Protein AF-W4IWW9-F1 (afdb_monomer_lite)

Structure (mmCIF, N/CA/C/O backbone):
data_AF-W4IWW9-F1
#
_entry.id   AF-W4IWW9-F1
#
loop_
_atom_site.group_PDB
_atom_site.id
_atom_site.type_symbol
_atom_site.label_atom_id
_atom_site.label_alt_id
_atom_site.label_comp_id
_atom_site.label_asym_id
_atom_site.label_entity_id
_atom_site.label_seq_id
_atom_site.pdbx_PDB_ins_code
_atom_site.Cartn_x
_atom_site.Cartn_y
_atom_site.Cartn_z
_atom_site.occupancy
_atom_site.B_iso_or_equiv
_atom_site.auth_seq_id
_atom_site.auth_comp_id
_atom_site.auth_asym_id
_atom_site.auth_atom_id
_atom_site.pdbx_PDB_model_num
ATOM 1 N N . MET A 1 1 ? 16.014 30.188 40.193 1.00 45.78 1 MET A N 1
ATOM 2 C CA . MET A 1 1 ? 16.071 28.795 39.683 1.00 45.78 1 MET A CA 1
ATOM 3 C C . MET A 1 1 ? 14.710 28.404 39.097 1.00 45.78 1 MET A C 1
ATOM 5 O O . MET A 1 1 ? 13.959 27.684 39.735 1.00 45.78 1 MET A O 1
ATOM 9 N N . ALA A 1 2 ? 14.346 28.918 37.915 1.00 53.25 2 ALA A N 1
ATOM 10 C CA . ALA A 1 2 ? 13.016 28.693 37.319 1.00 53.25 2 ALA A CA 1
ATOM 11 C C . ALA A 1 2 ? 13.058 28.384 35.808 1.00 53.25 2 ALA A C 1
ATOM 13 O O . ALA A 1 2 ? 12.044 28.489 35.130 1.00 53.25 2 ALA A O 1
ATOM 14 N N . SER A 1 3 ? 14.215 27.979 35.272 1.00 52.59 3 SER A N 1
ATOM 15 C CA . SER A 1 3 ? 14.415 27.874 33.815 1.00 52.59 3 SER A CA 1
ATOM 16 C C . SER A 1 3 ? 14.440 26.439 33.269 1.00 52.59 3 SER A C 1
ATOM 18 O O . SER A 1 3 ? 14.481 26.256 32.060 1.00 52.59 3 SER A O 1
ATOM 20 N N . HIS A 1 4 ? 14.353 25.405 34.118 1.00 51.16 4 HIS A N 1
ATOM 21 C CA . HIS A 1 4 ? 14.429 23.997 33.677 1.00 51.16 4 HIS A CA 1
ATOM 22 C C . HIS A 1 4 ? 13.073 23.324 33.386 1.00 51.16 4 HIS A C 1
ATOM 24 O O . HIS A 1 4 ? 13.052 22.218 32.852 1.00 51.16 4 HIS A O 1
ATOM 30 N N . LYS A 1 5 ? 11.932 23.963 33.691 1.00 45.62 5 LYS A N 1
ATOM 31 C CA . LYS A 1 5 ? 10.599 23.359 33.472 1.00 45.62 5 LYS A CA 1
ATOM 32 C C . LYS A 1 5 ? 10.054 23.525 32.046 1.00 45.62 5 LYS A C 1
ATOM 34 O O . LYS A 1 5 ? 9.232 22.722 31.624 1.00 45.62 5 LYS A O 1
ATOM 39 N N . ILE A 1 6 ? 10.534 24.510 31.284 1.00 50.16 6 ILE A N 1
ATOM 40 C CA . ILE A 1 6 ? 10.078 24.767 29.902 1.00 50.16 6 ILE A CA 1
ATOM 41 C C . ILE A 1 6 ? 10.742 23.819 28.894 1.00 50.16 6 ILE A C 1
ATOM 43 O O . ILE A 1 6 ? 10.104 23.386 27.939 1.0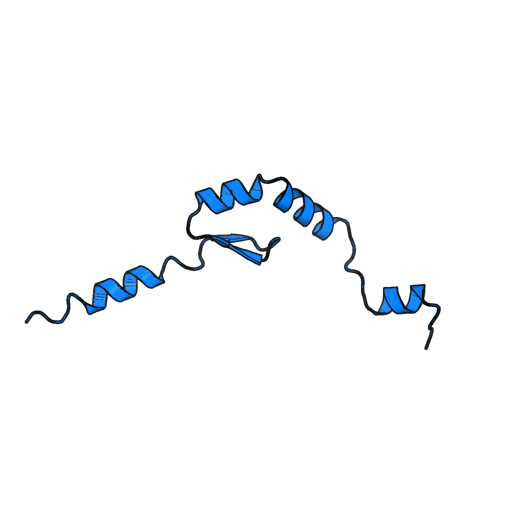0 50.16 6 ILE A O 1
ATOM 47 N N . PHE A 1 7 ? 11.990 23.415 29.141 1.00 38.22 7 PHE A N 1
ATOM 48 C CA . PHE A 1 7 ? 12.738 22.564 28.211 1.00 38.22 7 PHE A CA 1
ATOM 49 C C . PHE A 1 7 ? 12.243 21.107 28.191 1.00 38.22 7 PHE A C 1
ATOM 51 O O . PHE A 1 7 ? 12.295 20.442 27.160 1.00 38.22 7 PHE A O 1
ATOM 58 N N . PHE A 1 8 ? 11.693 20.615 29.306 1.00 39.25 8 PHE A N 1
ATOM 59 C CA . PHE A 1 8 ? 11.180 19.244 29.398 1.00 39.25 8 PHE A CA 1
ATOM 60 C C . PHE A 1 8 ? 9.790 19.072 28.761 1.00 39.25 8 PHE A C 1
ATOM 62 O O . PHE A 1 8 ? 9.430 17.975 28.340 1.00 39.25 8 PHE A O 1
ATOM 69 N N . PHE A 1 9 ? 9.019 20.157 28.638 1.00 38.00 9 PHE A N 1
ATOM 70 C CA . PHE A 1 9 ? 7.683 20.121 28.037 1.00 38.00 9 PHE A CA 1
ATOM 71 C C . PHE A 1 9 ? 7.738 20.005 26.503 1.00 38.00 9 PHE A C 1
ATOM 73 O O . PHE A 1 9 ? 6.862 19.399 25.890 1.00 38.00 9 PHE A O 1
ATOM 80 N N . PHE A 1 10 ? 8.807 20.513 25.881 1.00 37.78 10 PHE A N 1
ATOM 81 C CA . PHE A 1 10 ? 8.995 20.457 24.428 1.00 37.78 10 PHE A CA 1
ATOM 82 C C . PHE A 1 10 ? 9.494 19.087 23.932 1.00 37.78 10 PHE A C 1
ATOM 84 O O . PHE A 1 10 ? 9.206 18.694 22.804 1.00 37.78 10 PHE A O 1
ATOM 91 N N . PHE A 1 11 ? 10.181 18.316 24.783 1.00 40.22 11 PHE A N 1
ATOM 92 C CA . PHE A 1 11 ? 10.704 16.994 24.415 1.00 40.22 11 PHE A CA 1
ATOM 93 C C . PHE A 1 11 ? 9.623 15.897 24.407 1.00 40.22 11 PHE A C 1
ATOM 95 O O . PHE A 1 11 ? 9.709 14.940 23.641 1.00 40.22 11 PHE A O 1
ATOM 102 N N . PHE A 1 12 ? 8.554 16.044 25.199 1.00 43.28 12 PHE A N 1
ATOM 103 C CA . PHE A 1 12 ? 7.484 15.039 25.269 1.00 43.28 12 PHE A CA 1
ATOM 104 C C . PHE A 1 12 ? 6.461 15.149 24.121 1.00 43.28 12 PHE A C 1
ATOM 106 O O . PHE A 1 12 ? 5.795 14.169 23.786 1.00 43.28 12 PHE A O 1
ATOM 113 N N . PHE A 1 13 ? 6.361 16.312 23.465 1.00 42.28 13 PHE A N 1
ATOM 114 C CA . PHE A 1 13 ? 5.426 16.531 22.352 1.00 42.28 13 PHE A CA 1
ATOM 115 C C . PHE A 1 13 ? 5.908 15.915 21.022 1.00 42.28 13 PHE A C 1
ATOM 117 O O . PHE A 1 13 ? 5.099 15.624 20.144 1.00 42.28 13 PHE A O 1
ATOM 124 N 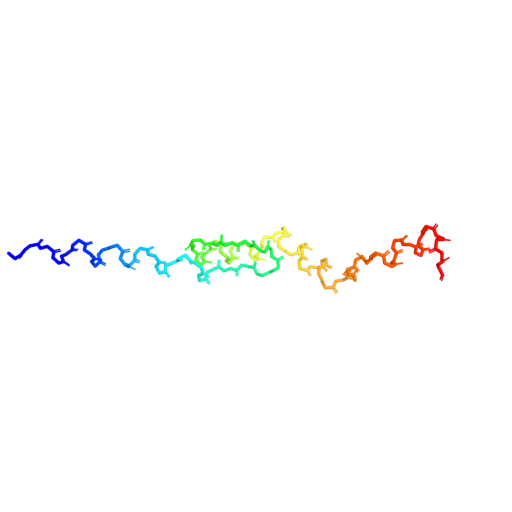N . PHE A 1 14 ? 7.209 15.634 20.882 1.00 46.41 14 PHE A N 1
ATOM 125 C CA . PHE A 1 14 ? 7.786 15.059 19.658 1.00 46.41 14 PHE A CA 1
ATOM 126 C C . PHE A 1 14 ? 7.726 13.520 19.586 1.00 46.41 14 PHE A C 1
ATOM 128 O O . PHE A 1 14 ? 7.882 12.950 18.510 1.00 46.41 14 PHE A O 1
ATOM 135 N N . PHE A 1 15 ? 7.462 12.817 20.694 1.00 47.78 15 PHE A N 1
ATOM 136 C CA . PHE A 1 15 ? 7.580 11.349 20.744 1.00 47.78 15 PHE A CA 1
ATOM 137 C C . PHE A 1 15 ? 6.387 10.582 20.135 1.00 47.78 15 PHE A C 1
ATOM 139 O O . PHE A 1 15 ? 6.458 9.374 19.906 1.00 47.78 15 PHE A O 1
ATOM 146 N N . LYS A 1 16 ? 5.262 11.252 19.860 1.00 53.53 16 LYS A N 1
ATOM 147 C CA . LYS A 1 16 ? 4.034 10.591 19.371 1.00 53.53 16 LYS A CA 1
ATOM 148 C C . LYS A 1 16 ? 3.886 10.560 17.848 1.00 53.53 16 LYS A C 1
ATOM 150 O O . LYS A 1 16 ? 3.009 9.856 17.350 1.00 53.53 16 LYS A O 1
ATOM 155 N N . ILE A 1 17 ? 4.731 11.266 17.098 1.00 59.41 17 ILE A N 1
ATOM 156 C CA . ILE A 1 17 ? 4.615 11.370 15.639 1.00 59.41 17 ILE A CA 1
ATOM 157 C C . ILE A 1 17 ? 5.428 10.236 15.001 1.00 59.41 17 ILE A C 1
ATOM 159 O O . ILE A 1 17 ? 6.638 10.340 14.851 1.00 59.41 17 ILE A O 1
ATOM 163 N N . GLY A 1 18 ? 4.768 9.127 14.652 1.00 64.44 18 GLY A N 1
ATOM 164 C CA . GLY A 1 18 ? 5.390 8.050 13.862 1.00 64.44 18 GLY A CA 1
ATOM 165 C C . GLY A 1 18 ? 5.070 6.620 14.298 1.00 64.44 18 GLY A C 1
ATOM 166 O O . GLY A 1 18 ? 5.333 5.690 13.543 1.00 64.44 18 GLY A O 1
ATOM 167 N N . GLN A 1 19 ? 4.456 6.430 15.468 1.00 72.06 19 GLN A N 1
ATOM 168 C CA . GLN A 1 19 ? 4.127 5.095 15.993 1.00 72.06 19 GLN A CA 1
ATOM 169 C C . GLN A 1 19 ? 3.016 4.398 15.185 1.00 72.06 19 GLN A C 1
ATOM 171 O O . GLN A 1 19 ? 2.985 3.175 15.065 1.00 72.06 19 GLN A O 1
ATOM 176 N N . PHE A 1 20 ? 2.098 5.169 14.595 1.00 79.75 20 PHE A N 1
ATOM 177 C CA . PHE A 1 20 ? 0.937 4.633 13.888 1.00 79.75 20 PHE A CA 1
ATOM 178 C C . PHE A 1 20 ? 1.069 4.870 12.380 1.00 79.75 20 PHE A C 1
ATOM 180 O O . PHE A 1 20 ? 0.563 5.855 11.848 1.00 79.75 20 PHE A O 1
ATOM 187 N N . LYS A 1 21 ? 1.752 3.959 11.678 1.00 85.19 21 LYS A N 1
ATOM 188 C CA . LYS A 1 21 ? 1.911 3.988 10.213 1.00 85.19 21 LYS A CA 1
ATOM 189 C C . LYS A 1 21 ? 1.176 2.822 9.554 1.00 85.19 21 LYS A C 1
ATOM 191 O O . LYS A 1 21 ? 1.222 1.693 10.040 1.00 85.19 21 LYS A O 1
ATOM 196 N N . CYS A 1 22 ? 0.530 3.083 8.420 1.00 89.75 22 CYS A N 1
ATOM 197 C CA . CYS A 1 22 ? 0.067 2.035 7.513 1.00 89.75 22 CYS A CA 1
ATOM 198 C C . CYS A 1 22 ? 1.032 1.911 6.327 1.00 89.75 22 CYS A C 1
ATOM 200 O O . CYS A 1 22 ? 1.127 2.837 5.528 1.00 89.75 22 CYS A O 1
ATOM 202 N N . PHE A 1 23 ? 1.711 0.768 6.190 1.00 86.44 23 PHE A N 1
ATOM 203 C CA . PHE A 1 23 ? 2.684 0.523 5.112 1.00 86.44 23 PHE A CA 1
ATOM 204 C C . PHE A 1 23 ? 2.046 0.269 3.750 1.00 86.44 23 PHE A C 1
ATOM 206 O O . PHE A 1 23 ? 2.600 0.662 2.738 1.00 86.44 23 PHE A O 1
ATOM 213 N N . ALA A 1 24 ? 0.860 -0.341 3.708 1.00 86.88 24 ALA A N 1
ATOM 214 C CA . ALA A 1 24 ? 0.153 -0.502 2.441 1.00 86.88 24 ALA A CA 1
ATOM 215 C C . ALA A 1 24 ? -0.235 0.866 1.862 1.00 86.88 24 ALA A C 1
ATOM 217 O O . ALA A 1 24 ? -0.190 1.074 0.654 1.00 86.88 24 ALA A O 1
ATOM 218 N N . CYS A 1 25 ? -0.642 1.802 2.727 1.00 87.88 25 CYS A N 1
ATOM 219 C CA . CYS A 1 25 ? -1.187 3.085 2.304 1.00 87.88 25 CYS A CA 1
ATOM 220 C C . CYS A 1 25 ? -0.181 4.249 2.290 1.00 87.88 25 CYS A C 1
ATOM 222 O O . CYS A 1 25 ? -0.486 5.268 1.672 1.00 87.88 25 CYS A O 1
ATOM 224 N N . ASP A 1 26 ? 0.969 4.101 2.950 1.00 88.12 26 ASP A N 1
ATOM 225 C CA . ASP A 1 26 ? 1.960 5.153 3.224 1.00 88.12 26 ASP A CA 1
ATOM 226 C C . ASP A 1 26 ? 1.386 6.387 3.936 1.00 88.12 26 ASP A C 1
ATOM 228 O O . ASP A 1 26 ? 1.721 7.530 3.637 1.00 88.12 26 ASP A O 1
ATOM 232 N N . ILE A 1 27 ? 0.509 6.151 4.917 1.00 86.81 27 ILE A N 1
ATOM 233 C CA . ILE A 1 27 ? -0.144 7.209 5.703 1.00 86.81 27 ILE A CA 1
ATOM 234 C C . ILE A 1 27 ? 0.246 7.070 7.177 1.00 86.81 27 ILE A C 1
ATOM 236 O O . ILE A 1 27 ? 0.290 5.957 7.716 1.00 86.81 27 ILE A O 1
ATOM 240 N N . TYR A 1 28 ? 0.494 8.212 7.820 1.00 87.56 28 TYR A N 1
ATOM 241 C CA . TYR A 1 28 ? 0.748 8.330 9.254 1.00 87.56 28 TYR A CA 1
ATOM 242 C C . TYR A 1 28 ? -0.510 8.792 9.991 1.00 87.56 28 TYR A C 1
ATOM 244 O O . TYR A 1 28 ? -1.258 9.640 9.504 1.00 87.56 28 TYR A O 1
ATOM 252 N N . PHE A 1 29 ? -0.720 8.248 11.183 1.00 85.31 29 PHE A N 1
ATOM 253 C CA . PHE A 1 29 ? -1.841 8.560 12.057 1.00 85.31 29 PHE A CA 1
ATOM 254 C C . PHE A 1 29 ? -1.340 9.105 13.394 1.00 85.31 29 PHE A C 1
ATOM 256 O O . PHE A 1 29 ? -0.265 8.749 13.873 1.00 85.31 29 PHE A O 1
ATOM 263 N N . ILE A 1 30 ? -2.156 9.962 14.006 1.00 85.31 30 ILE A N 1
ATOM 264 C CA . ILE A 1 30 ? -1.886 10.553 15.324 1.00 85.31 30 ILE A CA 1
ATOM 265 C C . ILE A 1 30 ? -2.311 9.582 16.442 1.00 85.31 30 ILE A C 1
ATOM 267 O O . ILE A 1 30 ? -1.641 9.479 17.466 1.00 85.31 30 ILE A O 1
ATOM 271 N N . ASN A 1 31 ? -3.387 8.818 16.212 1.00 85.38 31 ASN A N 1
ATOM 272 C CA . ASN A 1 31 ? -3.997 7.907 17.184 1.00 85.38 31 ASN A CA 1
ATOM 273 C C . ASN A 1 31 ? -4.044 6.461 16.669 1.00 85.38 31 ASN A C 1
ATOM 275 O O . ASN A 1 31 ? -4.193 6.222 15.467 1.00 85.38 31 ASN A O 1
ATOM 279 N N . ASN A 1 32 ? -4.018 5.498 17.595 1.00 86.19 32 ASN A N 1
ATOM 280 C CA . ASN A 1 32 ? -4.145 4.074 17.275 1.00 86.19 32 ASN A CA 1
ATOM 281 C C . ASN A 1 32 ? -5.542 3.718 16.737 1.00 86.19 32 ASN A C 1
ATOM 283 O O . ASN A 1 32 ? -5.668 2.960 15.778 1.00 86.19 32 ASN A O 1
ATOM 287 N N . ASP A 1 33 ? -6.596 4.319 17.295 1.00 89.19 33 ASP A N 1
ATOM 288 C CA . ASP A 1 33 ? -7.978 4.038 16.881 1.00 89.19 33 ASP A CA 1
ATOM 289 C C . ASP A 1 33 ? -8.220 4.424 15.418 1.00 89.19 33 ASP A C 1
ATOM 291 O O . ASP A 1 33 ? -8.857 3.686 14.665 1.00 89.19 33 ASP A O 1
ATOM 295 N N . ALA A 1 34 ? -7.613 5.531 14.976 1.00 86.69 34 ALA A N 1
ATOM 296 C CA . ALA A 1 34 ? -7.654 5.966 13.583 1.00 86.69 34 ALA A CA 1
ATOM 297 C C . ALA A 1 34 ? -6.955 4.964 12.645 1.00 86.69 34 ALA A C 1
ATOM 299 O O . ALA A 1 34 ? -7.453 4.708 11.547 1.00 86.69 34 ALA A O 1
ATOM 300 N N . LYS A 1 35 ? -5.848 4.342 13.083 1.00 87.81 35 LYS A N 1
ATOM 301 C CA . LYS A 1 35 ? -5.169 3.269 12.337 1.00 87.81 35 LYS A CA 1
ATOM 302 C C . LYS A 1 35 ? -6.058 2.028 12.220 1.00 87.81 35 LYS A C 1
ATOM 304 O O . LYS A 1 35 ? -6.219 1.497 11.123 1.00 87.81 35 LYS A O 1
ATOM 309 N N . ILE A 1 36 ? -6.693 1.602 13.312 1.00 89.50 36 ILE A N 1
ATOM 310 C CA . ILE A 1 36 ? -7.598 0.439 13.315 1.00 89.50 36 ILE A CA 1
ATOM 311 C C . ILE A 1 36 ? -8.819 0.696 12.417 1.00 89.50 36 ILE A C 1
ATOM 313 O O . ILE A 1 36 ? -9.238 -0.172 11.645 1.00 89.50 36 ILE A O 1
ATOM 317 N N . GLN A 1 37 ? -9.390 1.901 12.473 1.00 91.00 37 GLN A N 1
ATOM 318 C CA . GLN A 1 37 ? -10.498 2.290 11.601 1.00 91.00 37 GLN A CA 1
ATOM 319 C C . GLN A 1 37 ? -10.067 2.341 10.128 1.00 91.00 37 GLN A C 1
ATOM 321 O O . GLN A 1 37 ? -10.812 1.900 9.246 1.00 91.00 37 GLN A O 1
ATOM 326 N N . HIS A 1 38 ? -8.852 2.821 9.850 1.00 91.50 38 HIS A N 1
ATOM 327 C CA . HIS A 1 38 ? -8.277 2.828 8.511 1.00 91.50 38 HIS A CA 1
ATOM 328 C C . HIS A 1 38 ? -8.142 1.413 7.934 1.00 91.50 38 HIS A C 1
ATOM 330 O O . HIS A 1 38 ? -8.583 1.184 6.806 1.00 91.50 38 HIS A O 1
ATOM 336 N N . GLU A 1 39 ? -7.616 0.457 8.701 1.00 88.44 39 GLU A N 1
ATOM 337 C CA . GLU A 1 39 ? -7.439 -0.941 8.270 1.00 88.44 39 GLU A CA 1
ATOM 338 C C . GLU A 1 39 ? -8.774 -1.626 7.927 1.00 88.44 39 GLU A C 1
ATOM 340 O O . GLU A 1 39 ? -8.875 -2.400 6.971 1.00 88.44 39 GLU A O 1
ATOM 345 N N . LYS A 1 40 ? -9.850 -1.288 8.649 1.00 91.75 40 LYS A N 1
ATOM 346 C CA . LYS A 1 40 ? -11.201 -1.808 8.370 1.00 91.75 40 LYS A CA 1
ATOM 347 C C . LYS A 1 40 ? -11.850 -1.174 7.136 1.00 91.75 40 LYS A C 1
ATOM 349 O O . LYS A 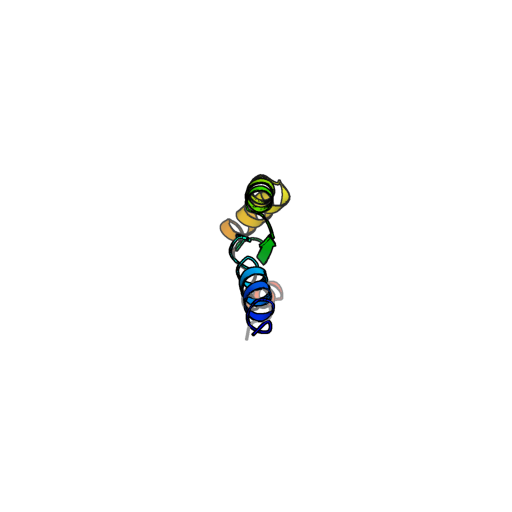1 40 ? -12.786 -1.757 6.576 1.00 91.75 40 LYS A O 1
ATOM 354 N N . SER A 1 41 ? -11.371 -0.009 6.700 1.00 93.25 41 SER A N 1
ATOM 355 C CA . SER A 1 41 ? -11.965 0.749 5.599 1.00 93.25 41 SER A CA 1
ATOM 356 C C . SER A 1 41 ? -11.877 0.011 4.256 1.00 93.25 41 SER A C 1
ATOM 358 O O . SER A 1 41 ? -10.918 -0.701 3.950 1.00 93.25 41 SER A O 1
ATOM 360 N N . LYS A 1 42 ? -12.880 0.228 3.394 1.00 90.81 42 LYS A N 1
ATOM 361 C CA . LYS A 1 42 ? -12.916 -0.356 2.041 1.00 90.81 42 LYS A CA 1
ATOM 362 C C . LYS A 1 42 ? -11.716 0.079 1.188 1.00 90.81 42 LYS A C 1
ATOM 364 O O . LYS A 1 42 ? -11.212 -0.717 0.401 1.00 90.81 42 LYS A O 1
ATOM 369 N N . LYS A 1 43 ? -11.241 1.320 1.365 1.00 90.25 43 LYS A N 1
ATOM 370 C CA . LYS A 1 43 ? -10.086 1.872 0.636 1.00 90.25 43 LYS A CA 1
ATOM 371 C C . LYS A 1 43 ? -8.805 1.095 0.946 1.00 90.25 43 LYS A C 1
ATOM 373 O O . LYS A 1 43 ? -8.109 0.696 0.017 1.00 90.25 43 LYS A O 1
ATOM 378 N N . HIS A 1 44 ? -8.539 0.831 2.226 1.00 91.38 44 HIS A N 1
ATOM 379 C CA . HIS A 1 44 ? -7.373 0.051 2.641 1.00 91.38 44 HIS A CA 1
ATOM 380 C C . HIS A 1 44 ? -7.440 -1.381 2.097 1.00 91.38 44 HIS A C 1
ATOM 382 O O . HIS A 1 44 ? -6.511 -1.834 1.434 1.00 91.38 44 HIS A O 1
ATOM 388 N N . LYS A 1 45 ? -8.581 -2.063 2.269 1.00 90.50 45 LYS A N 1
ATOM 389 C CA . LYS A 1 45 ? -8.773 -3.431 1.758 1.00 90.50 45 LYS A CA 1
ATOM 390 C C . LYS A 1 45 ? -8.589 -3.533 0.243 1.00 90.50 45 LYS A C 1
ATOM 392 O O . LYS A 1 45 ? -8.023 -4.513 -0.229 1.00 90.50 45 LYS A O 1
ATOM 397 N N . ARG A 1 46 ? -9.044 -2.532 -0.523 1.00 90.06 46 ARG A N 1
ATOM 398 C CA . ARG A 1 46 ? -8.810 -2.467 -1.974 1.00 90.06 46 ARG A CA 1
ATOM 399 C C . ARG A 1 46 ? -7.318 -2.387 -2.285 1.00 90.06 46 ARG A C 1
ATOM 401 O O . ARG A 1 46 ? -6.842 -3.175 -3.091 1.00 90.06 46 ARG A O 1
ATOM 408 N N . ARG A 1 47 ? -6.586 -1.495 -1.613 1.00 88.25 47 ARG A N 1
ATOM 409 C CA . ARG A 1 47 ? -5.148 -1.331 -1.846 1.00 88.25 47 ARG A CA 1
ATOM 410 C C . ARG A 1 47 ? -4.359 -2.597 -1.498 1.00 88.25 47 ARG A C 1
ATOM 412 O O . ARG A 1 47 ? -3.522 -3.016 -2.284 1.00 88.25 47 ARG A O 1
ATOM 419 N N . VAL A 1 48 ? -4.664 -3.240 -0.370 1.00 89.00 48 VAL A N 1
ATOM 420 C CA . VAL A 1 48 ? -4.015 -4.504 0.029 1.00 89.00 48 VAL A CA 1
ATOM 421 C C . VAL A 1 48 ? -4.252 -5.606 -1.005 1.00 89.00 48 VAL A C 1
ATOM 423 O O . VAL A 1 48 ? -3.331 -6.347 -1.331 1.00 89.00 48 VAL A O 1
ATOM 426 N N . LYS A 1 49 ? -5.463 -5.700 -1.569 1.00 88.00 49 LYS A N 1
ATOM 427 C CA . LYS A 1 49 ? -5.742 -6.660 -2.645 1.00 88.00 49 LYS A CA 1
ATOM 428 C C . LYS A 1 49 ? -4.925 -6.370 -3.902 1.00 88.00 49 LYS A C 1
ATOM 430 O O . LYS A 1 49 ? -4.334 -7.300 -4.427 1.00 88.00 49 LYS A O 1
ATOM 435 N N . GLN A 1 50 ? -4.838 -5.110 -4.330 1.00 86.62 50 GLN A N 1
ATOM 436 C CA . GLN A 1 50 ? -4.035 -4.725 -5.499 1.00 86.62 50 GLN A CA 1
ATOM 437 C C . GLN A 1 50 ? -2.557 -5.075 -5.308 1.00 86.62 50 GLN A C 1
ATOM 439 O O . GLN A 1 50 ? -1.971 -5.711 -6.172 1.00 86.62 50 GLN A O 1
ATOM 444 N N . LEU A 1 51 ? -1.985 -4.770 -4.139 1.00 85.44 51 LEU A N 1
ATOM 445 C CA . LEU A 1 51 ? -0.590 -5.103 -3.828 1.00 85.44 51 LEU A CA 1
ATOM 446 C C . LEU A 1 51 ? -0.310 -6.615 -3.844 1.00 85.44 51 LEU A C 1
ATOM 448 O O . LEU A 1 51 ? 0.790 -7.022 -4.203 1.00 85.44 51 LEU A O 1
ATOM 452 N N . ASN A 1 52 ? -1.287 -7.442 -3.462 1.00 82.56 52 ASN A N 1
ATOM 453 C CA . ASN A 1 52 ? -1.128 -8.898 -3.429 1.00 82.56 52 ASN A CA 1
ATOM 454 C C . ASN A 1 52 ? -1.435 -9.580 -4.771 1.00 82.56 52 ASN A C 1
ATOM 456 O O . ASN A 1 52 ? -0.929 -10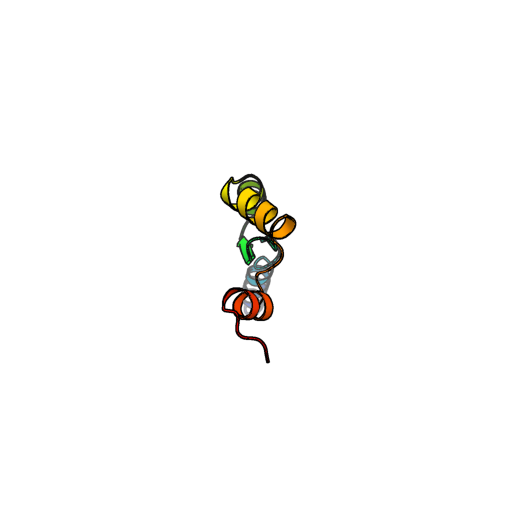.669 -5.024 1.00 82.56 52 ASN A O 1
ATOM 460 N N . GLN A 1 53 ? -2.320 -9.003 -5.587 1.00 78.88 53 GLN A N 1
ATOM 461 C CA . GLN A 1 53 ? -2.855 -9.645 -6.794 1.00 78.88 53 GLN A CA 1
ATOM 462 C C . GLN A 1 53 ? -2.193 -9.142 -8.075 1.00 78.88 53 GLN A C 1
ATOM 464 O O . GLN A 1 53 ? -2.015 -9.911 -9.016 1.00 78.88 53 GLN A O 1
ATOM 469 N N . GLU A 1 54 ? -1.842 -7.861 -8.131 1.00 72.38 54 GLU A N 1
ATOM 470 C CA . GLU A 1 54 ? -1.319 -7.235 -9.336 1.00 72.38 54 GLU A CA 1
ATOM 471 C C . GLU A 1 54 ? 0.207 -7.210 -9.245 1.00 72.38 54 GLU A C 1
ATOM 473 O O . GLU A 1 54 ? 0.796 -6.534 -8.399 1.00 72.38 54 GLU A O 1
ATOM 478 N N . LYS A 1 55 ? 0.876 -7.960 -10.129 1.00 74.88 55 LYS A N 1
ATOM 479 C CA . LYS A 1 55 ? 2.316 -7.788 -10.329 1.00 74.88 55 LYS A CA 1
ATOM 480 C C . LYS A 1 55 ? 2.546 -6.335 -10.747 1.00 74.88 55 LYS A C 1
ATOM 482 O O . LYS A 1 55 ? 1.888 -5.857 -11.668 1.00 74.88 55 LYS A O 1
ATOM 487 N N . ALA A 1 56 ? 3.463 -5.645 -10.067 1.00 77.19 56 ALA A N 1
ATOM 488 C CA . ALA A 1 56 ? 3.776 -4.253 -10.370 1.00 77.19 56 ALA A CA 1
ATOM 489 C C . ALA A 1 56 ? 4.076 -4.094 -11.867 1.00 77.19 56 ALA A C 1
ATOM 491 O O . ALA A 1 56 ? 4.956 -4.776 -12.393 1.00 77.19 56 ALA A O 1
ATOM 492 N N . HIS A 1 57 ? 3.328 -3.218 -12.540 1.00 82.75 57 HIS A N 1
ATOM 493 C CA . HIS A 1 57 ? 3.487 -2.966 -13.967 1.00 82.75 57 HIS A CA 1
ATOM 494 C C . HIS A 1 57 ? 4.858 -2.337 -14.221 1.00 82.75 57 HIS A C 1
ATOM 496 O O . HIS A 1 57 ? 5.105 -1.186 -13.847 1.00 82.75 57 HIS A O 1
ATOM 502 N N . THR A 1 58 ? 5.767 -3.094 -14.832 1.00 87.81 58 THR A N 1
ATOM 503 C CA . THR A 1 58 ? 7.137 -2.629 -15.057 1.00 87.81 58 THR A CA 1
ATOM 504 C C . THR A 1 58 ? 7.281 -1.939 -16.410 1.00 87.81 58 THR A C 1
ATOM 506 O O . THR A 1 58 ? 6.503 -2.162 -17.335 1.00 87.81 58 THR A O 1
ATOM 509 N N . TYR A 1 59 ? 8.330 -1.128 -16.563 1.00 87.56 59 TYR A N 1
ATOM 510 C CA . TYR A 1 59 ? 8.677 -0.512 -17.849 1.00 87.56 59 TYR A CA 1
ATOM 511 C C . TYR A 1 59 ? 8.844 -1.551 -18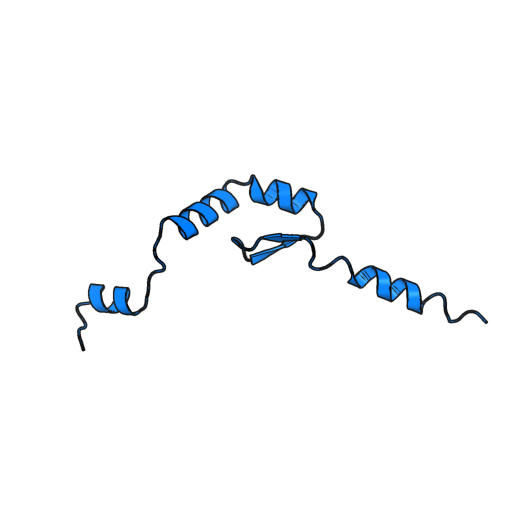.974 1.00 87.56 59 TYR A C 1
ATOM 513 O O . TYR A 1 59 ? 8.437 -1.318 -20.107 1.00 87.56 59 TYR A O 1
ATOM 521 N N . LYS A 1 60 ? 9.379 -2.735 -18.651 1.00 85.88 60 LYS A N 1
ATOM 522 C CA . LYS A 1 60 ? 9.544 -3.837 -19.610 1.00 85.88 60 LYS A CA 1
ATOM 523 C C . LYS A 1 60 ? 8.205 -4.395 -20.090 1.00 85.88 60 LYS A C 1
ATOM 525 O O . LYS A 1 60 ? 8.097 -4.763 -21.256 1.00 85.88 60 LYS A O 1
ATOM 530 N N . ASP A 1 61 ? 7.204 -4.449 -19.211 1.00 87.06 61 ASP A N 1
ATOM 531 C CA . ASP A 1 61 ? 5.853 -4.878 -19.582 1.00 87.06 61 ASP A CA 1
ATOM 532 C C . ASP A 1 61 ? 5.211 -3.855 -20.534 1.00 87.06 61 ASP A C 1
ATOM 534 O O . ASP A 1 61 ? 4.593 -4.248 -21.521 1.00 87.06 61 ASP A O 1
ATOM 538 N N . ALA A 1 62 ? 5.459 -2.558 -20.305 1.00 89.00 62 ALA A N 1
ATOM 539 C CA . ALA A 1 62 ? 5.018 -1.477 -21.190 1.00 89.00 62 ALA A CA 1
ATOM 540 C C . ALA A 1 62 ? 5.634 -1.588 -22.595 1.00 89.00 62 ALA A C 1
ATOM 542 O O . ALA A 1 62 ? 4.922 -1.525 -23.593 1.00 89.00 62 ALA A O 1
ATOM 543 N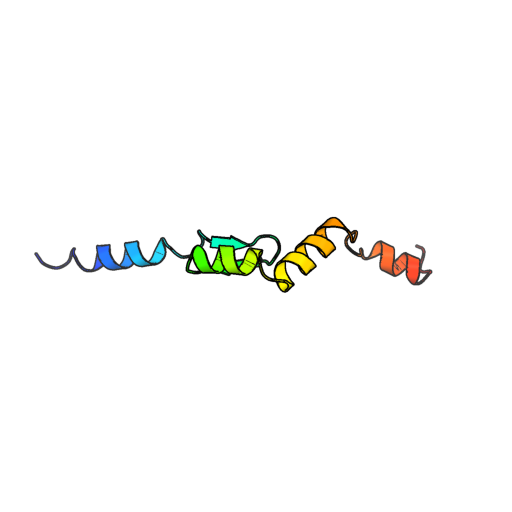 N . LEU A 1 63 ? 6.954 -1.791 -22.670 1.00 90.12 63 LEU A N 1
ATOM 544 C CA . LEU A 1 63 ? 7.666 -1.944 -23.943 1.00 90.12 63 LEU A CA 1
ATOM 545 C C . LEU A 1 63 ? 7.207 -3.181 -24.716 1.00 90.12 63 LEU A C 1
ATOM 547 O O . LEU A 1 63 ? 7.008 -3.108 -25.925 1.00 90.12 63 LEU A O 1
ATOM 551 N N . ARG A 1 64 ? 6.990 -4.301 -24.014 1.00 87.88 64 ARG A N 1
ATOM 552 C CA . ARG A 1 64 ? 6.474 -5.532 -24.622 1.00 87.88 64 ARG A CA 1
ATOM 553 C C . ARG A 1 64 ? 5.067 -5.333 -25.183 1.00 87.88 64 ARG A C 1
ATOM 555 O O . ARG A 1 64 ? 4.788 -5.824 -26.268 1.00 87.88 64 ARG A O 1
ATOM 562 N N . ALA A 1 65 ? 4.202 -4.617 -24.465 1.00 88.56 65 ALA A N 1
ATOM 563 C CA . ALA A 1 65 ? 2.859 -4.286 -24.939 1.00 88.56 65 ALA A CA 1
ATOM 564 C C . ALA A 1 65 ? 2.871 -3.330 -26.145 1.00 88.56 65 ALA A C 1
ATOM 566 O O . ALA A 1 65 ? 1.960 -3.378 -26.963 1.00 88.56 65 ALA A O 1
ATOM 567 N N . ALA A 1 66 ? 3.899 -2.486 -26.261 1.00 90.75 66 ALA A N 1
ATOM 568 C CA . ALA A 1 66 ? 4.101 -1.578 -27.388 1.00 90.75 66 ALA A CA 1
ATOM 569 C C . ALA A 1 66 ? 4.833 -2.222 -28.583 1.00 90.75 66 ALA A C 1
ATOM 571 O O . ALA A 1 66 ? 5.143 -1.514 -29.535 1.00 90.75 66 ALA A O 1
ATOM 572 N N . GLU A 1 67 ? 5.146 -3.524 -28.524 1.00 86.81 67 GLU A N 1
ATOM 573 C CA . GLU A 1 67 ? 5.907 -4.257 -29.554 1.00 86.81 67 GLU A CA 1
ATOM 574 C C . GLU A 1 67 ? 7.306 -3.668 -29.830 1.00 86.81 67 GLU A C 1
ATOM 576 O O . GLU A 1 67 ? 7.925 -3.928 -30.860 1.00 86.81 67 GLU A O 1
ATOM 581 N N . ILE A 1 68 ? 7.850 -2.901 -28.878 1.00 83.88 68 ILE A N 1
ATOM 582 C CA . ILE A 1 68 ? 9.194 -2.328 -28.962 1.00 83.88 68 ILE A CA 1
ATOM 583 C C . ILE A 1 68 ? 10.165 -3.325 -28.325 1.00 83.88 68 ILE A C 1
ATOM 585 O O . ILE A 1 68 ? 10.356 -3.356 -27.106 1.00 83.88 68 ILE A O 1
ATOM 589 N N . THR A 1 69 ? 10.769 -4.168 -29.158 1.00 75.12 69 THR A N 1
ATOM 590 C CA . THR A 1 69 ? 11.853 -5.081 -28.774 1.00 75.12 69 THR A CA 1
ATOM 591 C C . THR A 1 69 ? 13.204 -4.487 -29.172 1.00 75.12 69 THR A C 1
ATOM 593 O O . THR A 1 69 ? 13.402 -4.177 -30.344 1.00 75.12 69 THR A O 1
ATOM 596 N N . PHE A 1 70 ? 14.110 -4.329 -28.201 1.00 63.56 70 PHE A N 1
ATOM 597 C CA . PHE A 1 70 ? 15.532 -4.041 -28.435 1.00 63.56 70 PHE A CA 1
ATOM 598 C C . PHE A 1 70 ? 16.318 -5.337 -28.608 1.00 63.56 70 PHE A C 1
ATOM 600 O O . PHE A 1 70 ? 16.005 -6.298 -27.864 1.00 63.56 70 PHE A O 1
#

Foldseek 3Di:
DPPPPVVVVVVVVPPQWPPQADPLVRDTDSDPVVSVVVCVDPVNVVSVCCVVPPDPCDPVNVCVVVVNDD

Organism: Plasmodium falciparum (isolate Palo Alto / Uganda) (NCBI:txid57270)

Secondary structure (DSSP, 8-state):
---SHHHHHHHHSSTTTTSEEETTTTEEESSHHHHHHHHHSHHHHHHHHHHHHS----HHHHHHHTT---

InterPro domains:
  IPR003604 Matrin/U1-C-like, C2H2-type zinc finger [SM00451] (17-51)
  IPR013087 Zinc finger C2H2-type [PS00028] (22-44)
  IPR022755 Zinc finger, double-stranded RNA binding [PF12171] (19-45)
  IPR036236 Zinc finger C2H2 superfamily [SSF57667] (16-66)
  IPR051879 C2H2-type Zinc Finger Maturation Protein [PTHR46095] (17-68)

Sequence (70 aa):
MASHKIFFFFFFFFFKIGQFKCFACDIYFINNDAKIQHEKSKKHKRRVKQLNQEKAHTYKDALRAAEITF

pLDDT: mean 75.91, std 18.01, range [37.78, 93.25]

Radius of gyration: 22.09 Å; chains: 1; bounding box: 29×38×69 Å